Protein AF-A0A8S3GWP7-F1 (afdb_monomer)

Secondary structure (DSSP, 8-state):
-HHHHHHHHHHHHHHHHHHHHHHHHHHHHHHEEEETTTEEEE--HHHHHHIIIIIIIIIIIIHHHHHHHHHHHHHHHHHHHHHTTT--HHHHHHHHHHHHHHHHHHHHIIIIIHHHHHHHHHHHH--

Solvent-accessible surface area (backbone atoms only — not comparable to full-atom values): 7153 Å² total; per-residue (Å²): 114,78,69,58,56,52,51,56,48,49,52,52,52,50,53,53,50,52,53,53,51,54,60,63,47,49,58,58,72,70,44,50,44,80,39,98,87,80,44,78,40,73,76,48,66,70,58,49,51,46,39,54,70,41,42,48,53,42,62,66,42,47,44,58,48,52,52,51,50,50,52,44,51,52,50,50,53,51,50,60,59,41,64,78,64,75,65,65,72,70,61,57,52,52,55,51,50,51,47,52,51,52,50,52,49,50,50,50,43,55,69,55,44,49,59,51,48,52,53,50,37,51,62,62,72,76,108

Structure (mmCIF, N/CA/C/O backbone):
data_AF-A0A8S3GWP7-F1
#
_entry.id   AF-A0A8S3GWP7-F1
#
loop_
_atom_site.group_PDB
_atom_site.id
_atom_site.type_symbol
_atom_site.label_atom_id
_atom_site.label_alt_id
_atom_site.label_comp_id
_atom_site.label_asym_id
_atom_site.label_entity_id
_atom_site.label_seq_id
_atom_site.pdbx_PDB_ins_code
_atom_site.Cartn_x
_atom_site.Cartn_y
_atom_site.Cartn_z
_atom_site.occupancy
_atom_site.B_iso_or_equiv
_atom_site.auth_seq_id
_atom_site.auth_comp_id
_atom_site.auth_asym_id
_atom_site.auth_atom_id
_atom_site.pdbx_PDB_model_num
ATOM 1 N N . MET A 1 1 ? -4.520 -14.536 30.562 1.00 45.91 1 MET A N 1
ATOM 2 C CA . MET A 1 1 ? -3.585 -15.213 29.628 1.00 45.91 1 MET A CA 1
ATOM 3 C C . M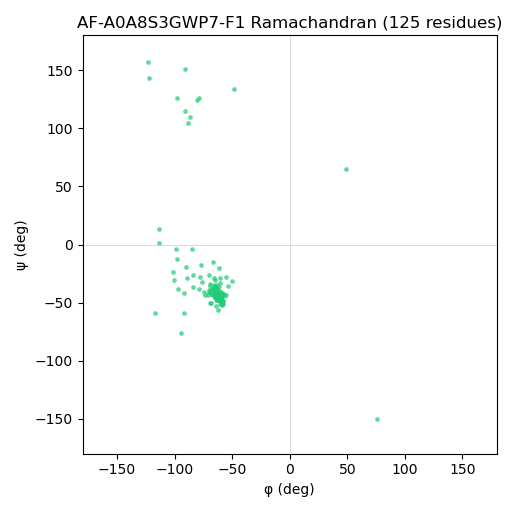ET A 1 1 ? -3.836 -14.910 28.138 1.00 45.91 1 MET A C 1
ATOM 5 O O . MET A 1 1 ? -2.870 -14.606 27.455 1.00 45.91 1 MET A O 1
ATOM 9 N N . ARG A 1 2 ? -5.082 -14.855 27.625 1.00 53.84 2 ARG A N 1
ATOM 10 C CA . ARG A 1 2 ? -5.386 -14.542 26.196 1.00 53.84 2 ARG A CA 1
ATOM 11 C C . ARG A 1 2 ? -4.816 -13.223 25.620 1.00 53.84 2 ARG A C 1
ATOM 13 O O . ARG A 1 2 ? -4.592 -13.138 24.421 1.00 53.84 2 ARG A O 1
ATOM 20 N N . ARG A 1 3 ? -4.593 -12.187 26.440 1.00 53.72 3 ARG A N 1
ATOM 21 C CA . ARG A 1 3 ? -4.068 -10.876 25.986 1.00 53.72 3 ARG A CA 1
ATOM 22 C C . ARG A 1 3 ? -2.554 -10.867 25.740 1.00 53.72 3 ARG A C 1
ATOM 24 O O . ARG A 1 3 ? -2.063 -10.080 24.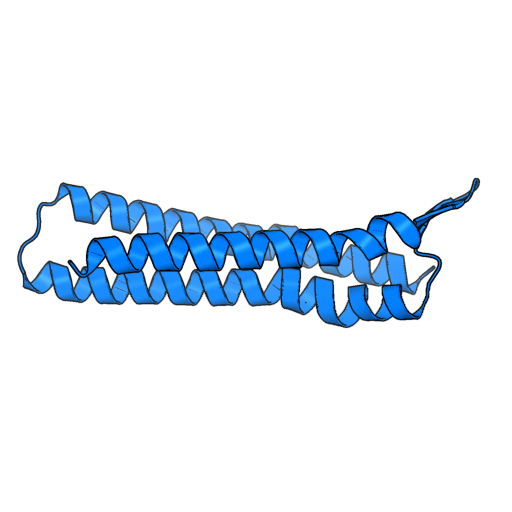942 1.00 53.72 3 ARG A O 1
ATOM 31 N N . ILE A 1 4 ? -1.814 -11.726 26.438 1.00 58.03 4 ILE A N 1
ATOM 32 C CA . ILE A 1 4 ? -0.351 -11.804 26.315 1.00 58.03 4 ILE A CA 1
ATOM 33 C C . ILE A 1 4 ? 0.011 -12.586 25.047 1.00 58.03 4 ILE A C 1
ATOM 35 O O . ILE A 1 4 ? 0.892 -12.163 24.301 1.00 58.03 4 ILE A O 1
ATOM 39 N N . SER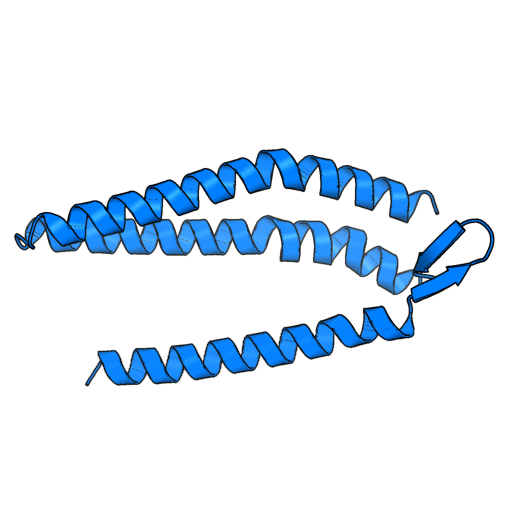 A 1 5 ? -0.743 -13.648 24.732 1.00 63.00 5 SER A N 1
ATOM 40 C CA . SER A 1 5 ? -0.579 -14.383 23.474 1.00 63.00 5 SER A CA 1
ATOM 41 C C . SER A 1 5 ? -0.886 -13.513 22.248 1.00 63.00 5 SER A C 1
ATOM 43 O O . SER A 1 5 ? -0.192 -13.632 21.243 1.00 63.00 5 SER A O 1
ATOM 45 N N . SER A 1 6 ? -1.850 -12.581 22.329 1.00 76.94 6 SER A N 1
ATOM 46 C CA . SER A 1 6 ? -2.126 -11.652 21.222 1.00 76.94 6 SER A CA 1
ATOM 47 C C . SER A 1 6 ? -1.009 -10.628 21.007 1.00 76.94 6 SER A C 1
ATOM 49 O O . SER A 1 6 ? -0.740 -10.272 19.866 1.00 76.94 6 SER A O 1
ATOM 51 N N . ILE A 1 7 ? -0.331 -10.173 22.070 1.00 81.25 7 ILE A N 1
ATOM 52 C CA . ILE A 1 7 ? 0.803 -9.237 21.956 1.00 81.25 7 ILE A CA 1
ATOM 53 C C . ILE A 1 7 ? 2.029 -9.937 21.362 1.00 81.25 7 ILE A C 1
ATOM 55 O O . ILE A 1 7 ? 2.681 -9.386 20.478 1.00 81.25 7 ILE A O 1
ATOM 59 N N . GLN A 1 8 ? 2.333 -11.161 21.801 1.00 83.50 8 GLN A N 1
ATOM 60 C CA . GLN A 1 8 ? 3.434 -11.942 21.231 1.00 83.50 8 GLN A CA 1
ATOM 61 C C . GLN A 1 8 ? 3.183 -12.284 19.757 1.00 83.50 8 GLN A C 1
ATOM 63 O O . GLN A 1 8 ? 4.099 -12.174 18.943 1.00 83.50 8 GLN A O 1
ATOM 68 N N . LEU A 1 9 ? 1.942 -12.636 19.400 1.00 84.00 9 LEU A N 1
ATOM 69 C CA . LEU A 1 9 ? 1.545 -12.865 18.012 1.00 84.00 9 LEU A CA 1
ATOM 70 C C . LEU A 1 9 ? 1.660 -11.587 17.177 1.00 84.00 9 LEU A C 1
ATOM 72 O O . LEU A 1 9 ? 2.273 -11.620 16.116 1.00 84.00 9 LEU A O 1
ATOM 76 N N . ALA A 1 10 ? 1.139 -10.461 17.672 1.00 83.00 10 ALA A N 1
ATOM 77 C CA . ALA A 1 10 ? 1.264 -9.175 16.995 1.00 83.00 10 ALA A CA 1
ATOM 78 C C . ALA A 1 10 ? 2.737 -8.817 16.762 1.00 83.00 10 ALA A C 1
ATOM 80 O O . ALA A 1 10 ? 3.106 -8.468 15.651 1.00 83.00 10 ALA A O 1
ATOM 81 N N . ARG A 1 11 ? 3.604 -9.005 17.765 1.00 87.69 11 ARG A N 1
ATOM 82 C CA . ARG A 1 11 ? 5.047 -8.762 17.630 1.00 87.69 11 ARG A CA 1
ATOM 83 C C . ARG A 1 11 ? 5.687 -9.644 16.556 1.00 87.69 11 ARG A C 1
ATOM 85 O O . ARG A 1 11 ? 6.482 -9.139 15.770 1.00 87.69 11 ARG A O 1
ATOM 92 N N . ARG A 1 12 ? 5.346 -10.937 16.505 1.00 90.25 12 ARG A N 1
ATOM 93 C CA . ARG A 1 12 ? 5.839 -11.851 15.459 1.00 90.25 12 ARG A CA 1
ATOM 94 C C . ARG A 1 12 ? 5.367 -11.412 14.072 1.00 90.25 12 ARG A C 1
ATOM 96 O O . ARG A 1 12 ? 6.199 -11.309 13.182 1.00 90.25 12 ARG A O 1
ATOM 103 N N . LEU A 1 13 ? 4.083 -11.081 13.920 1.00 87.94 13 LEU A N 1
ATOM 104 C CA . LEU A 1 13 ? 3.508 -10.612 12.653 1.00 87.94 13 LEU A CA 1
ATOM 105 C C . LEU A 1 13 ? 4.140 -9.297 12.179 1.00 87.94 13 LEU A C 1
ATOM 107 O O . LEU A 1 13 ? 4.471 -9.159 11.003 1.00 87.94 13 LEU A O 1
ATOM 111 N N . THR A 1 14 ? 4.359 -8.348 13.090 1.00 89.06 14 THR A N 1
ATOM 112 C CA . THR A 1 14 ? 5.021 -7.081 12.767 1.00 89.06 14 THR A CA 1
ATOM 113 C C . THR A 1 14 ? 6.468 -7.309 12.341 1.00 89.06 14 THR A C 1
ATOM 115 O O . THR A 1 14 ? 6.890 -6.743 11.339 1.00 89.06 14 THR A O 1
ATOM 118 N N . LEU A 1 15 ? 7.221 -8.169 13.039 1.00 93.12 15 LEU A N 1
ATOM 119 C CA . LEU A 1 15 ? 8.594 -8.507 12.647 1.00 93.12 15 LEU A CA 1
ATOM 120 C C . LEU A 1 15 ? 8.644 -9.177 11.272 1.00 93.12 15 LEU A C 1
ATOM 122 O O . LEU A 1 15 ? 9.446 -8.774 10.436 1.00 93.12 15 LEU A O 1
ATOM 126 N N . THR A 1 16 ? 7.759 -10.141 11.000 1.00 92.31 16 THR A N 1
ATOM 127 C CA . THR A 1 16 ? 7.693 -10.771 9.674 1.00 92.31 16 THR A CA 1
ATOM 128 C C . THR A 1 16 ? 7.336 -9.766 8.586 1.00 92.31 16 THR A C 1
ATOM 130 O O . THR A 1 16 ? 7.943 -9.792 7.521 1.00 92.31 16 THR A O 1
ATOM 133 N N . ALA A 1 17 ? 6.411 -8.840 8.860 1.00 88.25 17 ALA A N 1
ATOM 134 C CA . ALA A 1 17 ? 6.057 -7.790 7.914 1.00 88.25 17 ALA A CA 1
ATOM 135 C C . ALA A 1 17 ? 7.253 -6.872 7.631 1.00 88.25 17 ALA A C 1
ATOM 137 O O . ALA A 1 17 ? 7.536 -6.601 6.470 1.00 88.25 17 ALA A O 1
ATOM 138 N N . ILE A 1 18 ? 7.989 -6.447 8.664 1.00 91.62 18 ILE A N 1
ATOM 139 C CA . ILE A 1 18 ? 9.198 -5.625 8.507 1.00 91.62 18 ILE A CA 1
ATOM 140 C C . ILE A 1 18 ? 10.224 -6.343 7.627 1.00 91.62 18 ILE A C 1
ATOM 142 O O . ILE A 1 18 ? 10.719 -5.748 6.674 1.00 91.62 18 ILE A O 1
ATOM 146 N N . CYS A 1 19 ? 10.510 -7.620 7.894 1.00 94.19 19 CYS A N 1
ATOM 147 C CA . CYS A 1 19 ? 11.460 -8.386 7.087 1.00 94.19 19 CYS A CA 1
ATOM 148 C C . CYS A 1 19 ? 11.020 -8.487 5.620 1.00 94.19 19 CYS A C 1
ATOM 150 O O . CYS A 1 19 ? 11.834 -8.272 4.726 1.00 94.19 19 CYS A O 1
ATOM 152 N N . ILE A 1 20 ? 9.735 -8.761 5.367 1.00 91.25 20 ILE A N 1
ATOM 153 C CA . ILE A 1 20 ? 9.180 -8.819 4.007 1.00 91.25 20 ILE A CA 1
ATOM 154 C C . ILE A 1 20 ? 9.344 -7.471 3.299 1.00 91.25 20 ILE A C 1
ATOM 156 O O . ILE A 1 20 ? 9.788 -7.438 2.155 1.00 91.25 20 ILE A O 1
ATOM 160 N N . TRP A 1 21 ? 9.043 -6.361 3.977 1.00 89.06 21 TRP A N 1
ATOM 161 C CA . TRP A 1 21 ? 9.194 -5.021 3.407 1.00 89.06 21 TRP A CA 1
ATOM 162 C C . TRP A 1 21 ? 10.651 -4.670 3.108 1.00 89.06 21 TRP A C 1
ATOM 164 O O . TRP A 1 21 ? 10.926 -4.127 2.045 1.00 89.06 21 TRP A O 1
ATOM 174 N N . ILE A 1 22 ? 11.592 -5.028 3.988 1.00 91.56 22 ILE A N 1
ATOM 175 C CA . ILE A 1 22 ? 13.025 -4.822 3.735 1.00 91.56 22 ILE A CA 1
ATOM 176 C C . ILE A 1 22 ? 13.454 -5.590 2.485 1.00 91.56 22 ILE A C 1
ATOM 178 O O . ILE A 1 22 ? 14.061 -5.002 1.595 1.00 91.56 22 ILE A O 1
ATOM 182 N N . ILE A 1 23 ? 13.093 -6.873 2.385 1.00 91.00 23 ILE A N 1
ATOM 183 C CA . ILE A 1 23 ? 13.415 -7.701 1.215 1.00 91.00 23 ILE A CA 1
ATOM 184 C C . ILE A 1 23 ? 12.799 -7.101 -0.052 1.00 91.00 23 ILE A C 1
ATOM 186 O O . ILE A 1 23 ? 13.453 -7.041 -1.090 1.00 91.00 23 ILE A O 1
ATOM 190 N N . HIS A 1 24 ? 11.566 -6.605 0.036 1.00 87.06 24 HIS A N 1
ATOM 191 C CA . HIS A 1 24 ? 10.881 -5.978 -1.087 1.00 87.06 24 HIS A CA 1
ATOM 192 C C . HIS A 1 24 ? 11.535 -4.663 -1.550 1.00 87.06 24 HIS A C 1
ATOM 194 O O . HIS A 1 24 ? 11.492 -4.341 -2.736 1.00 87.06 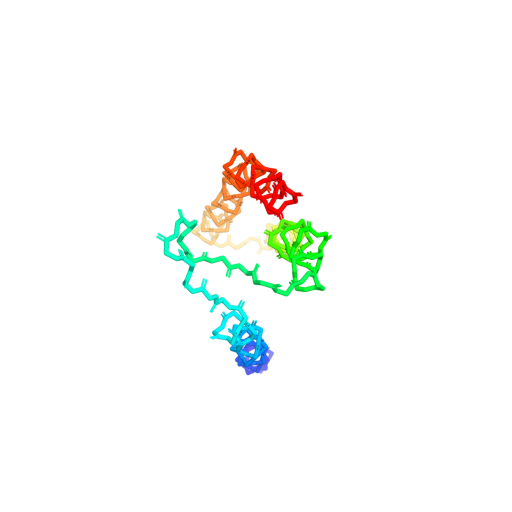24 HIS A O 1
ATOM 200 N N . CYS A 1 25 ? 12.191 -3.929 -0.648 1.00 86.25 25 CYS A N 1
ATOM 201 C CA . CYS A 1 25 ? 12.936 -2.714 -0.980 1.00 86.25 25 CYS A CA 1
ATOM 202 C C . CYS A 1 25 ? 14.305 -2.986 -1.631 1.00 86.25 25 CYS A C 1
ATOM 204 O O . CYS A 1 25 ? 14.862 -2.089 -2.258 1.00 86.25 25 CYS A O 1
ATOM 206 N N . ILE A 1 26 ? 14.865 -4.194 -1.523 1.00 87.38 26 ILE A N 1
ATOM 207 C CA . ILE A 1 26 ? 16.177 -4.513 -2.117 1.00 87.38 26 ILE A CA 1
ATOM 208 C C . ILE A 1 26 ? 16.169 -4.358 -3.654 1.00 87.38 26 ILE A C 1
ATOM 210 O O . ILE A 1 26 ? 17.052 -3.676 -4.173 1.00 87.38 26 ILE A O 1
ATOM 214 N N . PRO A 1 27 ? 15.176 -4.885 -4.405 1.00 85.00 27 PRO A N 1
ATOM 215 C CA . PRO A 1 27 ? 15.062 -4.645 -5.845 1.00 85.00 27 PRO A CA 1
ATOM 216 C C . PRO A 1 27 ? 15.053 -3.162 -6.240 1.00 85.00 27 PRO A C 1
ATOM 218 O O . PRO A 1 27 ? 15.630 -2.808 -7.265 1.00 85.00 27 PRO A O 1
ATOM 221 N N . TYR A 1 28 ? 14.450 -2.287 -5.425 1.00 79.38 28 TYR A N 1
ATOM 222 C CA . TYR A 1 28 ? 14.475 -0.839 -5.663 1.00 79.38 28 TYR A CA 1
ATOM 223 C C . TYR A 1 28 ? 15.907 -0.294 -5.682 1.00 79.38 28 TYR A C 1
ATOM 225 O O . TYR A 1 28 ? 16.243 0.495 -6.555 1.00 79.38 28 TYR A O 1
ATOM 233 N N . ALA A 1 29 ? 16.761 -0.733 -4.757 1.00 82.06 29 ALA A N 1
ATOM 234 C CA . ALA A 1 29 ? 18.138 -0.252 -4.671 1.00 82.06 29 ALA A CA 1
ATOM 235 C C . ALA A 1 29 ? 19.026 -0.736 -5.833 1.00 82.06 29 ALA A C 1
ATOM 237 O O . ALA A 1 29 ? 20.010 -0.080 -6.157 1.00 82.06 29 ALA A O 1
ATOM 238 N N . ILE A 1 30 ? 18.694 -1.877 -6.446 1.00 85.19 30 ILE A N 1
ATOM 239 C CA . ILE A 1 30 ? 19.523 -2.514 -7.482 1.00 85.19 30 ILE A CA 1
ATOM 240 C C . ILE A 1 30 ? 19.123 -2.062 -8.892 1.00 85.19 30 ILE A C 1
ATOM 242 O O . ILE A 1 30 ? 19.986 -1.839 -9.737 1.00 85.19 30 ILE A O 1
ATOM 246 N N . PHE A 1 31 ? 17.819 -1.955 -9.166 1.00 85.06 31 PHE A N 1
ATOM 247 C CA . PHE A 1 31 ? 17.302 -1.754 -10.527 1.00 85.06 31 PHE A CA 1
ATOM 248 C C . PHE A 1 31 ? 16.956 -0.302 -10.870 1.00 85.06 31 PHE A C 1
ATOM 250 O O . PHE A 1 31 ? 16.583 -0.024 -12.012 1.00 85.06 31 PHE A O 1
ATOM 257 N N . TYR A 1 32 ? 17.066 0.620 -9.912 1.00 82.06 32 TYR A N 1
ATOM 258 C CA . TYR A 1 32 ? 17.008 2.049 -10.200 1.00 82.06 32 TYR A CA 1
ATOM 259 C C . TYR A 1 32 ? 18.363 2.535 -10.705 1.00 82.06 32 TYR A C 1
ATOM 261 O O . TYR A 1 32 ? 19.380 2.381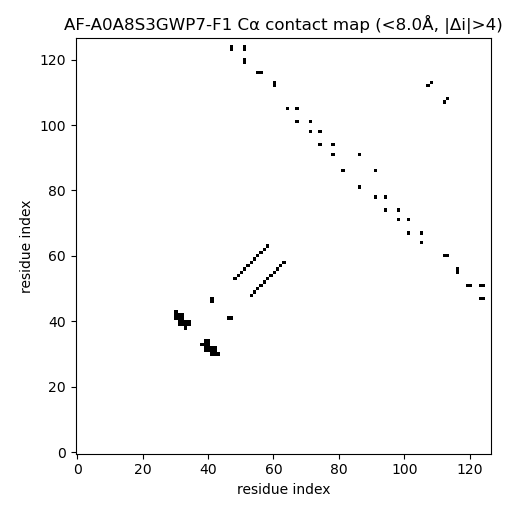 -10.031 1.00 82.06 32 TYR A O 1
ATOM 269 N N . GLN A 1 33 ? 18.367 3.151 -11.884 1.00 81.94 33 GLN A N 1
ATOM 270 C CA . GLN A 1 33 ? 19.557 3.745 -12.479 1.00 81.94 33 GLN A CA 1
ATOM 271 C C . GLN A 1 33 ? 19.321 5.226 -12.761 1.00 81.94 33 GLN A C 1
ATOM 273 O O . GLN A 1 33 ? 18.224 5.649 -13.127 1.00 81.94 33 GLN A O 1
ATOM 278 N N . ILE A 1 34 ? 20.372 6.024 -12.574 1.00 82.06 34 ILE A N 1
ATOM 279 C CA . ILE A 1 34 ? 20.353 7.456 -12.869 1.00 82.06 34 ILE A CA 1
ATOM 280 C C . ILE A 1 34 ? 20.722 7.624 -14.340 1.00 82.06 34 ILE A C 1
ATOM 282 O O . ILE A 1 34 ? 21.868 7.404 -14.726 1.00 82.06 34 ILE A O 1
ATOM 286 N N . ILE A 1 35 ? 19.747 8.018 -15.154 1.00 81.31 35 ILE A N 1
ATOM 287 C CA . ILE A 1 35 ? 19.949 8.363 -16.557 1.00 81.31 35 ILE A CA 1
ATOM 288 C C . ILE A 1 35 ? 20.053 9.890 -16.659 1.00 81.31 35 ILE A C 1
ATOM 290 O O . ILE A 1 35 ? 19.148 10.591 -16.206 1.00 81.31 35 ILE A O 1
ATOM 294 N N . PRO A 1 36 ? 21.122 10.435 -17.265 1.00 75.81 36 PRO A N 1
ATOM 295 C CA . PRO A 1 36 ? 21.423 11.869 -17.228 1.00 75.81 36 PRO A CA 1
ATOM 296 C C . PRO A 1 36 ? 20.355 12.780 -17.861 1.00 75.81 36 PRO A C 1
ATOM 298 O O . PRO A 1 36 ? 20.307 13.957 -17.525 1.00 75.81 36 PRO A O 1
ATOM 301 N N . LEU A 1 37 ? 19.487 12.253 -18.734 1.00 76.81 37 LEU A N 1
ATOM 302 C CA . LEU A 1 37 ? 18.396 13.003 -19.380 1.00 76.81 37 LEU A CA 1
ATOM 303 C C . LEU A 1 37 ? 17.015 12.782 -18.737 1.00 76.81 37 LEU A C 1
ATOM 305 O O . LEU A 1 37 ? 16.201 13.700 -18.731 1.00 76.81 37 LEU A O 1
ATOM 309 N N . ASN A 1 38 ? 16.762 11.602 -18.158 1.00 73.38 38 ASN A N 1
ATOM 310 C CA . ASN A 1 38 ? 15.434 11.206 -17.658 1.00 73.38 38 ASN A CA 1
ATOM 311 C C . ASN A 1 38 ? 15.372 11.054 -16.126 1.00 73.38 38 ASN A C 1
ATOM 313 O O . ASN A 1 38 ? 14.327 10.710 -15.574 1.00 73.38 38 ASN A O 1
ATOM 317 N N . GLY A 1 39 ? 16.474 11.312 -15.419 1.00 81.19 39 GLY A N 1
ATOM 318 C CA . GLY A 1 39 ? 16.552 11.167 -13.969 1.00 81.19 39 GLY A CA 1
ATOM 319 C C . GLY A 1 39 ? 16.649 9.706 -13.520 1.00 81.19 39 GLY A C 1
ATOM 320 O O . GLY A 1 39 ? 17.239 8.866 -14.195 1.00 81.19 39 GLY A O 1
ATOM 321 N N . CYS A 1 40 ? 16.121 9.402 -12.332 1.00 80.81 40 CYS A N 1
ATOM 322 C CA . CYS A 1 40 ? 16.223 8.077 -11.719 1.00 80.81 40 CYS A CA 1
ATOM 323 C C . CYS A 1 40 ? 15.054 7.188 -12.170 1.00 80.81 40 CYS A C 1
ATOM 325 O O . CYS A 1 40 ? 13.928 7.367 -11.693 1.00 80.81 40 CYS A O 1
ATOM 327 N N . ILE A 1 41 ? 15.314 6.246 -13.080 1.00 81.75 41 ILE A N 1
ATOM 328 C CA . ILE A 1 41 ? 14.287 5.365 -13.648 1.00 81.75 41 ILE A CA 1
ATOM 329 C C . ILE A 1 41 ? 14.610 3.886 -13.429 1.00 81.75 41 ILE A C 1
ATOM 331 O O . ILE A 1 41 ? 15.760 3.494 -13.225 1.00 81.75 41 ILE A O 1
ATOM 335 N N . ILE A 1 42 ? 13.565 3.062 -13.463 1.00 82.75 42 ILE A N 1
ATOM 336 C CA . ILE A 1 42 ? 13.692 1.605 -13.440 1.00 82.75 42 ILE A CA 1
ATOM 337 C C . ILE A 1 42 ? 14.068 1.156 -14.848 1.00 82.75 42 ILE A C 1
ATOM 339 O O . ILE A 1 42 ? 13.353 1.472 -15.790 1.00 82.75 42 ILE A O 1
ATOM 343 N N . THR A 1 43 ? 15.152 0.399 -14.995 1.00 79.94 43 THR A N 1
ATOM 344 C CA . THR A 1 43 ? 15.591 -0.087 -16.318 1.00 79.94 43 THR A CA 1
ATOM 345 C C . THR A 1 43 ? 15.146 -1.513 -16.626 1.00 79.94 43 THR A C 1
ATOM 347 O O . THR A 1 43 ? 15.213 -1.962 -17.767 1.00 79.94 43 THR A O 1
ATOM 350 N N . ASN A 1 44 ? 14.662 -2.243 -15.620 1.00 85.19 44 A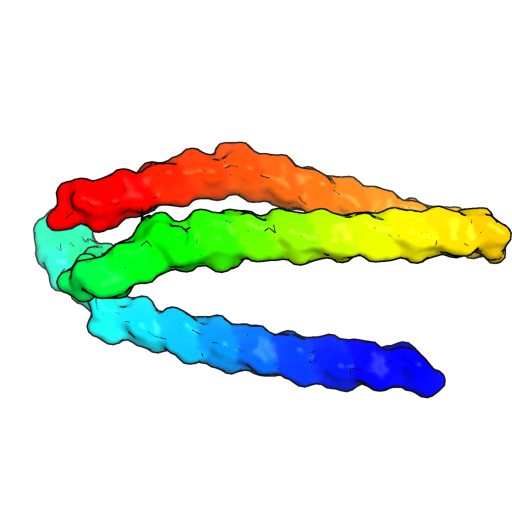SN A N 1
ATOM 351 C CA . ASN A 1 44 ? 14.208 -3.616 -15.781 1.00 85.19 44 ASN A CA 1
ATOM 352 C C . ASN A 1 44 ? 12.706 -3.681 -16.118 1.00 85.19 44 ASN A C 1
ATOM 354 O O . ASN A 1 44 ? 11.861 -3.366 -15.279 1.00 85.19 44 ASN A O 1
ATOM 358 N N . THR A 1 45 ? 12.373 -4.161 -17.316 1.00 83.56 45 THR A N 1
ATOM 359 C CA . THR A 1 45 ? 10.991 -4.273 -17.818 1.00 83.56 45 THR A CA 1
ATOM 360 C C . THR A 1 45 ? 10.119 -5.228 -16.999 1.00 83.56 45 THR A C 1
ATOM 362 O O . THR A 1 45 ? 8.961 -4.915 -16.722 1.00 83.56 45 THR A O 1
ATOM 365 N N . ASN A 1 46 ? 10.662 -6.354 -16.522 1.00 85.25 46 ASN A N 1
ATOM 366 C CA . ASN A 1 46 ? 9.919 -7.283 -15.657 1.00 85.25 46 ASN A CA 1
ATOM 367 C C . ASN A 1 46 ? 9.527 -6.618 -14.334 1.00 85.25 46 ASN A C 1
ATOM 369 O O . ASN A 1 46 ? 8.432 -6.840 -13.812 1.00 85.25 46 ASN A O 1
ATOM 373 N N . LEU A 1 47 ? 10.416 -5.778 -13.800 1.00 84.00 47 LEU A N 1
ATOM 374 C CA . LEU A 1 47 ? 10.159 -5.036 -12.577 1.00 84.00 47 LEU A CA 1
ATOM 375 C C . LEU A 1 47 ? 9.085 -3.961 -12.799 1.00 84.00 47 LEU A C 1
ATOM 377 O O . LEU A 1 47 ? 8.185 -3.834 -11.971 1.00 84.00 47 LEU A O 1
ATOM 381 N N . ILE A 1 48 ? 9.118 -3.255 -13.934 1.00 85.31 48 ILE A N 1
ATOM 382 C CA . ILE A 1 48 ? 8.071 -2.297 -14.325 1.00 85.31 48 ILE A CA 1
ATOM 383 C C . ILE A 1 48 ? 6.705 -2.992 -14.406 1.00 85.31 48 ILE A C 1
ATOM 385 O O . ILE A 1 48 ? 5.756 -2.533 -13.773 1.00 85.31 48 ILE A O 1
ATOM 389 N N . HIS A 1 49 ? 6.608 -4.141 -15.083 1.00 86.06 49 HIS A N 1
ATOM 390 C CA . HIS A 1 49 ? 5.362 -4.912 -15.158 1.00 86.06 49 HIS A CA 1
ATOM 391 C C . HIS A 1 49 ? 4.855 -5.343 -13.777 1.00 86.06 49 HIS A C 1
ATOM 393 O O . HIS A 1 49 ? 3.675 -5.172 -13.463 1.00 86.06 49 HIS A O 1
ATOM 399 N N . TYR A 1 50 ? 5.737 -5.862 -12.920 1.00 87.31 50 TYR A N 1
ATOM 400 C CA . TYR A 1 50 ? 5.371 -6.201 -11.547 1.00 87.31 50 TYR A CA 1
ATOM 401 C C . TYR A 1 50 ? 4.820 -4.979 -10.793 1.00 87.31 50 TYR A C 1
ATOM 403 O O . TYR A 1 50 ? 3.802 -5.076 -10.100 1.00 87.31 50 TYR A O 1
ATOM 411 N N . TYR A 1 51 ? 5.442 -3.809 -10.949 1.00 84.75 51 TYR A N 1
ATOM 412 C CA . TYR A 1 51 ? 4.987 -2.605 -10.266 1.00 84.75 51 TYR A CA 1
ATOM 413 C C . TYR A 1 51 ? 3.640 -2.111 -10.786 1.00 84.75 51 TYR A C 1
ATOM 415 O O . TYR A 1 51 ? 2.727 -1.897 -9.985 1.00 84.75 51 TYR A O 1
ATOM 423 N N . SER A 1 52 ? 3.507 -1.976 -12.104 1.00 85.00 52 SER A N 1
ATOM 424 C CA . SER A 1 52 ? 2.318 -1.432 -12.760 1.00 85.00 52 SER A CA 1
ATOM 425 C C . SER A 1 52 ? 1.073 -2.292 -12.531 1.00 85.00 52 SER A C 1
ATOM 427 O O . SER A 1 52 ? 0.004 -1.753 -12.253 1.00 85.00 52 SER A O 1
ATOM 429 N N . TYR A 1 53 ? 1.202 -3.622 -12.592 1.00 84.75 53 TYR A N 1
ATOM 430 C CA . TYR A 1 53 ? 0.045 -4.527 -12.564 1.00 84.75 53 TYR A CA 1
ATOM 431 C C . TYR A 1 53 ? -0.211 -5.191 -11.211 1.00 84.75 53 TYR A C 1
ATOM 433 O O . TYR A 1 53 ? -1.344 -5.586 -10.940 1.00 84.75 53 TYR A O 1
ATOM 441 N N . PHE A 1 54 ? 0.803 -5.319 -10.352 1.00 86.38 54 PHE A N 1
ATOM 442 C CA . PHE A 1 54 ? 0.662 -6.024 -9.079 1.00 86.38 54 PHE A CA 1
ATOM 443 C C . PHE A 1 54 ? 0.876 -5.099 -7.883 1.00 86.38 54 PHE A C 1
ATOM 445 O O . PHE A 1 54 ? -0.032 -4.919 -7.071 1.00 86.38 54 PHE A O 1
ATOM 452 N N . TYR A 1 55 ? 2.045 -4.469 -7.766 1.00 86.38 55 TYR A N 1
ATOM 453 C CA . TYR A 1 55 ? 2.378 -3.697 -6.568 1.00 86.38 55 TYR A CA 1
ATOM 454 C C . TYR A 1 55 ? 1.435 -2.513 -6.344 1.00 86.38 55 TYR A C 1
ATOM 456 O O . TYR A 1 55 ? 0.809 -2.408 -5.291 1.00 86.38 55 TYR A O 1
ATOM 464 N N . TYR A 1 56 ? 1.322 -1.631 -7.334 1.00 83.69 56 TYR A N 1
ATOM 465 C CA . TYR A 1 56 ? 0.545 -0.404 -7.225 1.00 83.69 56 TYR A CA 1
ATOM 466 C C . TYR A 1 56 ? -0.961 -0.665 -7.027 1.00 83.69 56 TYR A C 1
ATOM 468 O O . TYR A 1 56 ? -1.522 -0.169 -6.046 1.00 83.69 56 TYR A O 1
ATOM 476 N N . PRO A 1 57 ? -1.641 -1.466 -7.869 1.00 84.56 57 PRO A N 1
ATOM 477 C CA . PRO A 1 57 ? -3.077 -1.688 -7.709 1.00 84.56 57 PRO A CA 1
ATOM 478 C C . PRO A 1 57 ? -3.421 -2.624 -6.542 1.00 84.56 57 PRO A C 1
ATOM 480 O O . PRO A 1 57 ? -4.376 -2.362 -5.807 1.00 84.56 57 PRO A O 1
ATOM 483 N N . ILE A 1 58 ? -2.662 -3.705 -6.329 1.00 87.12 58 ILE A N 1
ATOM 484 C CA . ILE A 1 58 ? -3.038 -4.745 -5.360 1.00 87.12 58 ILE A CA 1
ATOM 485 C C . ILE A 1 58 ? -2.437 -4.454 -3.990 1.00 87.12 58 ILE A C 1
ATOM 487 O O . ILE A 1 58 ? -3.172 -4.314 -3.012 1.00 87.12 58 ILE A O 1
ATOM 491 N N . LEU A 1 59 ? -1.110 -4.360 -3.909 1.00 84.00 59 LEU A N 1
ATOM 492 C CA . LEU A 1 59 ? -0.398 -4.230 -2.635 1.00 84.00 59 LEU A CA 1
ATOM 493 C C . LEU A 1 59 ? -0.568 -2.836 -2.026 1.00 84.00 59 LEU A C 1
ATOM 495 O O . LEU A 1 59 ? -0.806 -2.703 -0.827 1.00 84.00 59 LEU A O 1
ATOM 499 N N . HIS A 1 60 ? -0.464 -1.805 -2.860 1.00 82.62 60 HIS A N 1
ATOM 500 C CA . HIS A 1 60 ? -0.559 -0.418 -2.439 1.00 82.62 60 HIS A CA 1
ATOM 501 C C . HIS A 1 60 ? -2.004 0.094 -2.472 1.00 82.62 60 HIS A C 1
ATOM 503 O O . HIS A 1 60 ? -2.338 0.948 -1.667 1.00 82.62 60 HIS A O 1
ATOM 509 N N . GLY A 1 61 ? -2.873 -0.434 -3.340 1.00 80.56 61 GLY A N 1
ATOM 510 C CA . GLY A 1 61 ? -4.284 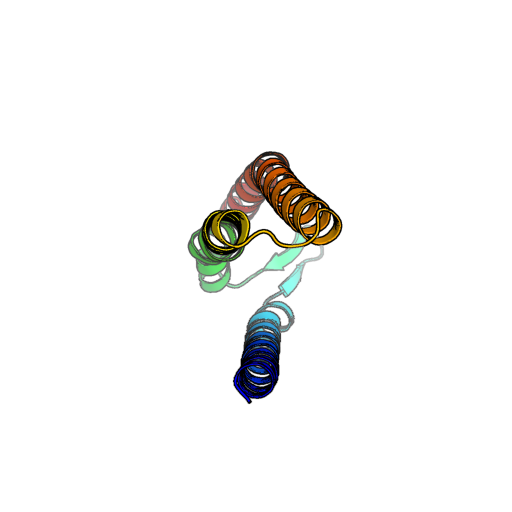-0.042 -3.444 1.00 80.56 61 GLY A CA 1
ATOM 511 C C . GLY A 1 61 ? -5.237 -0.920 -2.626 1.00 80.56 61 GLY A C 1
ATOM 512 O O . GLY A 1 61 ? -5.736 -0.519 -1.574 1.00 80.56 61 GLY A O 1
ATOM 513 N N . LEU A 1 62 ? -5.523 -2.127 -3.117 1.00 83.44 62 LEU A N 1
ATOM 514 C CA . LEU A 1 62 ? -6.575 -3.000 -2.578 1.00 83.44 62 LEU A CA 1
ATOM 515 C C . LEU A 1 62 ? -6.282 -3.517 -1.166 1.00 83.44 62 LEU A C 1
ATOM 517 O O . LEU A 1 62 ? -7.169 -3.529 -0.314 1.00 83.44 62 LEU A O 1
ATOM 521 N N . PHE A 1 63 ? -5.052 -3.938 -0.891 1.00 84.19 63 PHE A N 1
ATOM 522 C CA . PHE A 1 63 ? -4.673 -4.540 0.386 1.00 84.19 63 PHE A CA 1
ATOM 523 C C . PHE A 1 63 ? -4.917 -3.628 1.610 1.00 84.19 63 PHE A C 1
ATOM 525 O O . PHE A 1 63 ? -5.571 -4.073 2.563 1.00 84.19 63 PHE A O 1
ATOM 532 N N . PRO A 1 64 ? -4.477 -2.352 1.634 1.00 81.38 64 PRO A N 1
ATOM 533 C CA . PRO A 1 64 ? -4.766 -1.450 2.751 1.00 81.38 64 PRO A CA 1
ATOM 534 C C . PRO A 1 64 ? -6.261 -1.142 2.898 1.00 81.38 64 PRO A C 1
ATOM 536 O O . PRO A 1 64 ? -6.731 -0.969 4.025 1.00 81.38 64 PRO A O 1
ATOM 539 N N . ILE A 1 65 ? -7.029 -1.132 1.802 1.00 82.12 65 ILE A N 1
ATOM 540 C CA . ILE A 1 65 ? -8.487 -0.949 1.848 1.00 82.12 65 ILE A CA 1
ATOM 541 C C . ILE A 1 65 ? -9.146 -2.178 2.479 1.00 82.12 65 ILE A C 1
ATOM 543 O O . ILE A 1 65 ? -9.908 -2.043 3.434 1.00 82.12 65 ILE A O 1
ATOM 547 N N . LEU A 1 66 ? -8.815 -3.384 2.009 1.00 84.50 66 LEU A N 1
ATOM 548 C CA . LEU A 1 66 ? -9.375 -4.634 2.526 1.00 84.50 66 LEU A CA 1
ATOM 549 C C . LEU A 1 66 ? -9.046 -4.834 4.005 1.00 84.50 66 LEU A C 1
ATOM 551 O O . LEU A 1 66 ? -9.934 -5.150 4.796 1.00 84.50 66 LEU A O 1
ATOM 555 N N . THR A 1 67 ? -7.795 -4.603 4.404 1.00 82.19 67 THR A N 1
ATOM 556 C CA . THR A 1 67 ? -7.393 -4.699 5.815 1.00 82.19 67 THR A CA 1
ATOM 557 C C . THR A 1 67 ? -8.115 -3.655 6.669 1.00 82.19 67 THR A C 1
ATOM 559 O O . THR A 1 67 ? -8.671 -4.007 7.708 1.00 82.19 67 THR A O 1
ATOM 562 N N . SER A 1 68 ? -8.212 -2.402 6.213 1.00 80.69 68 SER A N 1
ATOM 563 C CA . SER A 1 68 ? -8.965 -1.341 6.902 1.00 80.69 68 SER A CA 1
ATOM 564 C C . SER A 1 68 ? -10.454 -1.663 7.042 1.00 80.69 68 SER A C 1
ATOM 566 O O . SER A 1 68 ? -11.033 -1.446 8.111 1.00 80.69 68 SER A O 1
ATOM 568 N N . CYS A 1 69 ? -11.075 -2.228 6.005 1.00 80.56 69 CYS A N 1
ATOM 569 C CA . CYS A 1 69 ? -12.462 -2.684 6.029 1.00 80.56 69 CYS A CA 1
ATOM 570 C C . CYS A 1 69 ? -12.653 -3.847 7.010 1.00 80.56 69 CYS A C 1
ATOM 572 O O . CYS A 1 69 ? -13.573 -3.810 7.827 1.00 80.56 69 CYS A O 1
ATOM 574 N N . LEU A 1 70 ? -11.763 -4.844 6.994 1.00 83.25 70 LEU A N 1
ATOM 575 C CA . LEU A 1 70 ? -11.796 -5.973 7.927 1.00 83.25 70 LEU A CA 1
ATOM 576 C C . LEU A 1 70 ? -11.656 -5.504 9.378 1.00 83.25 70 LEU A C 1
ATOM 578 O O . LEU A 1 70 ? -12.469 -5.882 10.221 1.00 83.25 70 LEU A O 1
ATOM 582 N N . PHE A 1 71 ? -10.679 -4.643 9.676 1.00 78.88 71 PHE A N 1
ATOM 583 C CA . PHE A 1 71 ? -10.499 -4.090 11.020 1.00 78.88 71 PHE A CA 1
ATOM 584 C C . PHE A 1 71 ? -11.690 -3.234 11.454 1.00 78.88 71 PHE A C 1
ATOM 586 O O . PHE A 1 71 ? -12.155 -3.385 12.583 1.00 78.88 71 PHE A O 1
ATOM 593 N N . SER A 1 72 ? -12.238 -2.405 10.563 1.00 74.38 72 SER A N 1
ATOM 594 C CA . SER A 1 72 ? -13.455 -1.625 10.827 1.00 74.38 72 SER A CA 1
ATOM 595 C C . SER A 1 72 ? -14.652 -2.523 11.141 1.00 74.38 72 SER A C 1
ATOM 597 O O . SER A 1 72 ? -15.381 -2.274 12.101 1.00 74.38 72 SER A O 1
ATOM 599 N N . LEU A 1 73 ? -14.837 -3.606 10.383 1.00 77.75 73 LEU A N 1
ATOM 600 C CA . LEU A 1 73 ? -15.937 -4.549 10.574 1.00 77.75 73 LEU A CA 1
ATOM 601 C C . LEU A 1 73 ? -15.773 -5.363 11.862 1.00 77.75 73 LEU A C 1
ATOM 603 O O . LEU A 1 73 ? -16.737 -5.549 12.607 1.00 77.75 73 LEU A O 1
ATOM 607 N N . LEU A 1 74 ? -14.554 -5.809 12.171 1.00 76.25 74 LEU A N 1
ATOM 608 C CA . LEU A 1 74 ? -14.238 -6.466 13.439 1.00 76.25 74 LEU A CA 1
ATOM 609 C C . LEU A 1 74 ? -14.464 -5.518 14.619 1.00 76.25 74 LEU A C 1
ATOM 611 O O . LEU A 1 74 ? -15.078 -5.923 15.606 1.00 76.25 74 LEU A O 1
ATOM 615 N N . ALA A 1 75 ? -14.034 -4.260 14.522 1.00 73.12 75 ALA A N 1
ATOM 616 C CA . ALA A 1 75 ? -14.298 -3.245 15.536 1.00 73.12 75 ALA A CA 1
ATOM 617 C C . ALA A 1 75 ? -15.809 -3.033 15.719 1.00 73.12 75 ALA A C 1
ATOM 619 O O . ALA A 1 75 ? -16.301 -3.096 16.843 1.00 73.12 75 ALA A O 1
ATOM 620 N N . TYR A 1 76 ? -16.572 -2.904 14.630 1.00 73.56 76 TYR A N 1
ATOM 621 C CA . TYR A 1 76 ? -18.028 -2.761 14.682 1.00 73.56 76 TYR A CA 1
ATOM 622 C C . TYR A 1 76 ? -18.718 -3.962 15.347 1.00 73.56 76 TYR A C 1
ATOM 624 O O . TYR A 1 76 ? -19.571 -3.783 16.220 1.00 73.56 76 TYR A O 1
ATOM 632 N N . ARG A 1 77 ? -18.327 -5.197 14.995 1.00 74.12 77 ARG A N 1
ATOM 633 C CA . ARG A 1 77 ? -18.867 -6.419 15.622 1.00 74.12 77 ARG A CA 1
ATOM 634 C C . ARG A 1 77 ? -18.536 -6.478 17.112 1.00 74.12 77 ARG A C 1
ATOM 636 O O . ARG A 1 77 ? -19.422 -6.792 17.907 1.00 74.12 77 ARG A O 1
ATOM 643 N N . ASN A 1 78 ? -17.306 -6.131 17.494 1.00 69.12 78 ASN A N 1
ATOM 644 C CA . ASN A 1 78 ? -16.898 -6.067 18.896 1.00 69.12 78 ASN A CA 1
ATOM 645 C C . ASN A 1 78 ? -17.703 -5.006 19.659 1.00 69.12 78 ASN A C 1
ATOM 647 O O . ASN A 1 78 ? -18.283 -5.323 20.694 1.00 69.12 78 ASN A O 1
ATOM 651 N N . VAL A 1 79 ? -17.843 -3.789 19.124 1.00 68.25 79 VAL A N 1
ATOM 652 C CA . VAL A 1 79 ? -18.648 -2.718 19.734 1.00 68.25 79 VAL A CA 1
ATOM 653 C C . VAL A 1 79 ? -20.111 -3.140 19.881 1.00 68.25 79 VAL A C 1
ATOM 655 O O . VAL A 1 79 ? -20.680 -2.973 20.957 1.00 68.25 79 VAL A O 1
ATOM 658 N N . ARG A 1 80 ? -20.728 -3.748 18.857 1.00 69.06 80 ARG A N 1
ATOM 659 C CA . ARG A 1 80 ? -22.127 -4.213 18.920 1.00 69.06 80 ARG A CA 1
ATOM 660 C C . ARG A 1 80 ? -22.328 -5.300 19.980 1.00 69.06 80 ARG A C 1
ATOM 662 O O . ARG A 1 80 ? -23.329 -5.277 20.693 1.00 69.06 80 ARG A O 1
ATOM 669 N N . HIS A 1 81 ? -21.371 -6.217 20.123 1.00 64.50 81 HIS A N 1
ATOM 670 C CA . HIS A 1 81 ? -21.395 -7.241 21.169 1.00 64.50 81 HIS A CA 1
ATOM 671 C C . HIS A 1 81 ? -21.186 -6.643 22.576 1.00 64.50 81 HIS A C 1
ATOM 673 O O . HIS A 1 81 ? -21.807 -7.087 23.540 1.00 64.50 81 HIS A O 1
ATOM 679 N N . LEU A 1 82 ? -20.353 -5.602 22.699 1.00 61.69 82 LEU A N 1
ATOM 680 C CA . LEU A 1 82 ? -20.049 -4.910 23.960 1.00 61.69 82 LEU A CA 1
ATOM 681 C C . LEU A 1 82 ? -21.175 -3.965 24.416 1.00 61.69 82 LEU A C 1
ATOM 683 O O . LEU A 1 82 ? -21.410 -3.847 25.615 1.00 61.69 82 LEU A O 1
ATOM 687 N N . VAL A 1 83 ? -21.917 -3.339 23.493 1.00 60.78 83 VAL A N 1
ATOM 688 C CA . VAL A 1 83 ? -23.109 -2.521 23.805 1.00 60.78 83 VAL A CA 1
ATOM 689 C C . VAL A 1 83 ? -24.188 -3.357 24.501 1.00 60.78 83 VAL A C 1
ATOM 691 O O . VAL A 1 83 ? -24.850 -2.859 25.406 1.00 60.78 83 VAL A O 1
ATOM 694 N N . ARG A 1 84 ? -24.297 -4.651 24.171 1.00 58.50 84 ARG A N 1
ATOM 695 C CA . ARG A 1 84 ? -25.174 -5.603 24.876 1.00 58.50 84 ARG A CA 1
ATOM 696 C C . ARG A 1 84 ? -24.751 -5.884 26.327 1.00 58.50 84 ARG A C 1
ATOM 698 O O . ARG A 1 84 ? -25.545 -6.438 27.073 1.00 58.50 84 ARG A O 1
ATOM 705 N N . ARG A 1 85 ? -23.521 -5.528 26.724 1.00 60.78 85 ARG A N 1
ATOM 706 C CA . ARG A 1 85 ? -22.923 -5.800 28.047 1.00 60.78 85 ARG A CA 1
ATOM 707 C C . ARG A 1 85 ? -22.663 -4.544 28.906 1.00 60.78 85 ARG A C 1
ATOM 709 O O . ARG A 1 85 ? -21.956 -4.662 29.895 1.00 60.78 85 ARG A O 1
ATOM 716 N N . GLN A 1 86 ? -23.213 -3.370 28.560 1.00 59.12 86 GLN A N 1
ATOM 717 C CA . GLN A 1 86 ? -23.078 -2.114 29.335 1.00 59.12 86 GLN A CA 1
ATOM 718 C C . GLN A 1 86 ? -21.626 -1.764 29.745 1.00 59.12 86 GLN A C 1
ATOM 720 O O . GLN A 1 86 ? -21.279 -1.711 30.921 1.00 59.12 86 GLN A O 1
ATOM 725 N N . LEU A 1 87 ? -20.745 -1.494 28.777 1.00 58.84 87 LEU A N 1
ATOM 726 C CA . LEU A 1 87 ? -19.406 -0.954 29.064 1.00 58.84 87 LEU A CA 1
ATOM 727 C C . LEU A 1 87 ? -19.367 0.581 29.062 1.00 58.84 87 LEU A C 1
ATOM 729 O O . LEU A 1 87 ? -20.113 1.236 28.334 1.00 58.84 87 LEU A O 1
ATOM 733 N N . ALA A 1 88 ? -18.443 1.133 29.857 1.00 61.09 88 ALA A N 1
ATOM 734 C CA . ALA A 1 88 ? -18.259 2.563 30.103 1.00 61.09 88 ALA A CA 1
ATOM 735 C C . ALA A 1 88 ? -18.228 3.422 28.820 1.00 61.09 88 ALA A C 1
ATOM 737 O O . ALA A 1 88 ? -17.497 3.135 27.867 1.00 61.09 88 ALA A O 1
ATOM 738 N N . VAL A 1 89 ? -18.978 4.530 28.847 1.00 67.12 89 VAL A N 1
ATOM 739 C CA . VAL A 1 89 ? -19.204 5.487 27.742 1.00 67.12 89 VAL A CA 1
ATOM 740 C C . VAL A 1 89 ? -17.906 5.963 27.067 1.00 67.12 89 VAL A C 1
ATOM 742 O O . VAL A 1 89 ? -17.888 6.195 25.857 1.00 67.12 89 VAL A O 1
ATOM 745 N N . VAL A 1 90 ? -16.804 6.046 27.818 1.00 65.00 90 VAL A N 1
ATOM 746 C CA . VAL A 1 90 ? -15.489 6.504 27.335 1.00 65.00 90 VAL A CA 1
ATOM 747 C C . VAL A 1 90 ? -14.897 5.574 26.264 1.00 65.00 90 VAL A C 1
ATOM 749 O O . VAL A 1 90 ? -14.445 6.056 25.227 1.00 65.00 90 VAL A O 1
ATOM 752 N N . ARG A 1 91 ? -14.966 4.243 26.436 1.00 66.25 91 ARG A N 1
ATOM 753 C CA . ARG A 1 91 ? -14.448 3.282 25.434 1.00 66.25 91 ARG A CA 1
ATOM 754 C C . ARG A 1 9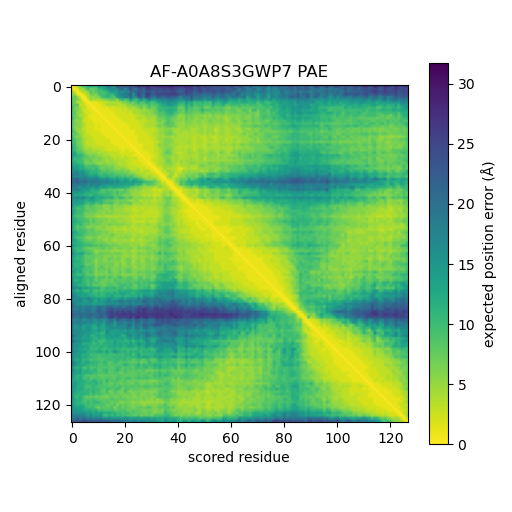1 ? -15.212 3.355 24.115 1.00 66.25 91 ARG A C 1
ATOM 756 O O . ARG A 1 91 ? -14.618 3.257 23.048 1.00 66.25 91 ARG A O 1
ATOM 763 N N . ARG A 1 92 ? -16.521 3.602 24.187 1.00 66.50 92 ARG A N 1
ATOM 764 C CA . ARG A 1 92 ? -17.387 3.714 23.008 1.00 66.50 92 ARG A CA 1
ATOM 765 C C . ARG A 1 92 ? -17.042 4.931 22.142 1.00 66.50 92 ARG A C 1
ATOM 767 O O . ARG A 1 92 ? -17.151 4.849 20.922 1.00 66.50 92 ARG A O 1
ATOM 774 N N . ARG A 1 93 ? -16.626 6.050 22.753 1.00 72.50 93 ARG A N 1
ATOM 775 C CA . ARG A 1 93 ? -16.170 7.244 22.018 1.00 72.50 93 ARG A CA 1
ATOM 776 C C . ARG A 1 93 ? -14.844 6.990 21.301 1.00 72.50 93 ARG A C 1
ATOM 778 O O . ARG A 1 93 ? -14.735 7.350 20.135 1.00 72.50 93 ARG A O 1
ATOM 785 N N . LEU A 1 94 ? -13.900 6.314 21.960 1.00 71.31 94 LEU A N 1
ATOM 786 C CA . LEU A 1 94 ? -12.602 5.969 21.372 1.00 71.31 94 LEU A CA 1
ATOM 787 C C . LEU A 1 94 ? -12.748 5.035 20.157 1.00 71.31 94 LEU A C 1
ATOM 789 O O . LEU A 1 94 ? -12.184 5.316 19.104 1.00 71.31 94 LEU A O 1
ATOM 793 N N . ASP A 1 95 ? -13.568 3.984 20.254 1.00 71.75 95 ASP A N 1
ATOM 794 C CA . ASP A 1 95 ? -13.815 3.071 19.123 1.00 71.75 95 ASP A CA 1
ATOM 795 C C . ASP A 1 95 ? -14.528 3.775 17.952 1.00 71.75 95 ASP A C 1
ATOM 797 O O . ASP A 1 95 ? -14.230 3.526 16.779 1.00 71.75 95 ASP A O 1
ATOM 801 N N . ARG A 1 96 ? -15.454 4.699 18.249 1.00 73.38 96 ARG A N 1
ATOM 802 C CA . ARG A 1 96 ? -16.120 5.525 17.227 1.00 73.38 96 ARG A CA 1
ATOM 803 C C . ARG A 1 96 ? -15.142 6.486 16.546 1.00 73.38 96 ARG A C 1
ATOM 805 O O . ARG A 1 96 ? -15.227 6.683 15.340 1.00 73.38 96 ARG A O 1
ATOM 812 N N . GLN A 1 97 ? -14.211 7.062 17.300 1.00 77.44 97 GLN A N 1
ATOM 813 C CA . GLN A 1 97 ? -13.170 7.930 16.757 1.00 77.44 97 GLN A CA 1
ATOM 814 C C . GLN A 1 97 ? -12.199 7.146 15.867 1.00 77.44 97 GLN A C 1
ATOM 816 O O . GLN A 1 97 ? -11.859 7.608 14.782 1.00 77.44 97 GLN A O 1
ATOM 821 N N . LEU A 1 98 ? -11.808 5.937 16.277 1.00 76.44 98 LEU A N 1
ATOM 822 C CA . LEU A 1 98 ? -10.915 5.077 15.501 1.00 76.44 98 LEU A CA 1
ATOM 823 C C . LEU A 1 98 ? -11.569 4.635 14.186 1.00 76.44 98 LEU A C 1
ATOM 825 O O . LEU A 1 98 ? -10.957 4.740 13.128 1.00 76.44 98 LEU A O 1
ATOM 829 N N . THR A 1 99 ? -12.834 4.214 14.222 1.00 77.69 99 THR A N 1
ATOM 830 C CA . THR A 1 99 ? -13.582 3.856 13.002 1.00 77.69 99 THR A CA 1
ATOM 831 C C . THR A 1 99 ? -13.793 5.053 12.071 1.00 77.69 99 THR A C 1
ATOM 833 O O . THR A 1 99 ? -13.600 4.913 10.865 1.00 77.69 99 THR A O 1
ATOM 836 N N . ALA A 1 100 ? -14.096 6.241 12.605 1.00 81.56 100 ALA A N 1
ATOM 837 C CA . ALA A 1 100 ? -14.185 7.469 11.811 1.00 81.56 100 ALA A CA 1
ATOM 838 C C . ALA A 1 100 ? -12.838 7.848 11.170 1.00 81.56 100 ALA A C 1
ATOM 840 O O . ALA A 1 100 ? -12.801 8.206 9.995 1.00 8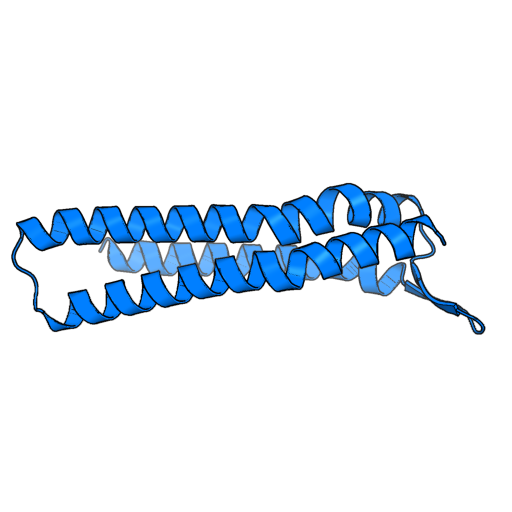1.56 100 ALA A O 1
ATOM 841 N N . MET A 1 101 ? -11.730 7.711 11.907 1.00 81.56 101 MET A N 1
ATOM 842 C CA . MET A 1 101 ? -10.378 7.956 11.396 1.00 81.56 101 MET A CA 1
ATOM 843 C C . MET A 1 101 ? -10.014 6.985 10.266 1.00 81.56 101 MET A C 1
ATOM 845 O O . MET A 1 101 ? -9.476 7.406 9.245 1.00 81.56 101 MET A O 1
ATOM 849 N N . VAL A 1 102 ? -10.329 5.694 10.416 1.00 81.44 102 VAL A N 1
ATOM 850 C CA . VAL A 1 102 ? -10.082 4.685 9.374 1.00 81.44 102 VAL A CA 1
ATOM 851 C C . VAL A 1 102 ? -10.929 4.961 8.132 1.00 81.44 102 VAL A C 1
ATOM 853 O O . VAL A 1 102 ? -10.415 4.878 7.021 1.00 81.44 102 VAL A O 1
ATOM 856 N N . PHE A 1 103 ? -12.194 5.350 8.296 1.00 78.38 103 PHE A N 1
ATOM 857 C CA . PHE A 1 103 ? -13.065 5.688 7.171 1.00 78.38 103 PHE A CA 1
ATOM 858 C C . PHE A 1 103 ? -12.558 6.907 6.388 1.00 78.38 103 PHE A C 1
ATOM 860 O O . PHE A 1 103 ? -12.425 6.842 5.168 1.00 78.38 103 PHE A O 1
ATOM 867 N N . LEU A 1 104 ? -12.183 7.983 7.089 1.00 84.62 104 LEU A N 1
ATOM 868 C CA . LEU A 1 104 ? -11.549 9.158 6.481 1.00 84.62 104 LEU A CA 1
ATOM 869 C C . LEU A 1 104 ? -10.259 8.787 5.754 1.00 84.62 104 LEU A C 1
ATOM 871 O O . LEU A 1 104 ? -10.031 9.236 4.634 1.00 84.62 104 LEU A O 1
ATOM 875 N N . ARG A 1 105 ? -9.438 7.924 6.360 1.00 82.62 105 ARG A N 1
ATOM 876 C CA . ARG A 1 105 ? -8.217 7.423 5.730 1.00 82.62 105 ARG A CA 1
ATOM 877 C C . ARG A 1 105 ? -8.522 6.696 4.425 1.00 82.62 105 ARG A C 1
ATOM 879 O O . ARG A 1 105 ? -7.838 6.968 3.451 1.00 82.62 105 ARG A O 1
ATOM 886 N N . VAL A 1 106 ? -9.533 5.825 4.383 1.00 81.38 106 VAL A N 1
ATOM 887 C CA . VAL A 1 106 ? -9.945 5.119 3.155 1.00 81.38 106 VAL A CA 1
ATOM 888 C C . VAL A 1 106 ? -10.436 6.102 2.091 1.00 81.38 106 VAL A C 1
ATOM 890 O O . VAL A 1 106 ? -10.025 5.982 0.942 1.00 81.38 106 VAL A O 1
ATOM 893 N N . ILE A 1 107 ? -11.241 7.105 2.461 1.00 84.94 107 ILE A N 1
ATOM 894 C CA . ILE A 1 107 ? -11.692 8.148 1.523 1.00 84.94 107 ILE A CA 1
ATOM 895 C C . ILE A 1 107 ? -10.496 8.891 0.925 1.00 84.94 107 ILE A C 1
ATOM 897 O O . ILE A 1 107 ? -10.387 8.987 -0.294 1.00 84.94 107 ILE A O 1
ATOM 901 N N . PHE A 1 108 ? -9.573 9.378 1.760 1.00 85.69 108 PHE A N 1
ATOM 902 C CA . PHE A 1 108 ? -8.370 10.058 1.276 1.00 85.69 108 PHE A CA 1
ATOM 903 C C . PHE A 1 108 ? -7.502 9.153 0.411 1.00 85.69 108 PHE A C 1
ATOM 905 O O . PHE A 1 108 ? -6.933 9.611 -0.575 1.00 85.69 108 PHE A O 1
ATOM 912 N N . PHE A 1 109 ? -7.421 7.871 0.755 1.00 83.12 109 PHE A N 1
ATOM 913 C CA . PHE A 1 109 ? -6.693 6.891 -0.033 1.00 83.12 109 PHE A CA 1
ATOM 914 C C . PHE A 1 109 ? -7.290 6.762 -1.434 1.00 83.12 109 PHE A C 1
ATOM 916 O O . PHE A 1 109 ? -6.570 6.866 -2.413 1.00 83.12 109 PHE A O 1
ATOM 923 N N . VAL A 1 110 ? -8.609 6.627 -1.554 1.00 83.06 110 VAL A N 1
ATOM 924 C CA . VAL A 1 110 ? -9.265 6.552 -2.865 1.00 83.06 110 VAL A CA 1
ATOM 925 C C . VAL A 1 110 ? -9.105 7.866 -3.638 1.00 83.06 110 VAL A C 1
ATOM 927 O O . VAL A 1 110 ? -8.743 7.852 -4.808 1.00 83.06 110 VAL A O 1
ATOM 930 N N . LEU A 1 111 ? -9.314 9.017 -2.996 1.00 87.94 111 LEU A N 1
ATOM 931 C CA . LEU A 1 111 ? -9.279 10.308 -3.692 1.00 87.94 111 LEU A CA 1
ATOM 932 C C . LEU A 1 111 ? -7.877 10.729 -4.139 1.00 87.94 111 LEU A C 1
ATOM 934 O O . LEU A 1 111 ? -7.735 11.296 -5.215 1.00 87.94 111 LEU A O 1
ATOM 938 N N . LEU A 1 112 ? -6.850 10.485 -3.325 1.00 86.12 112 LEU A N 1
ATOM 939 C CA . LEU A 1 112 ? -5.490 10.958 -3.602 1.00 86.12 112 LEU A CA 1
ATOM 940 C C . LEU A 1 112 ? -4.630 9.887 -4.259 1.00 86.12 112 LEU A C 1
ATOM 942 O O . LEU A 1 112 ? -3.825 10.180 -5.141 1.00 86.12 112 LEU A O 1
ATOM 946 N N . LEU A 1 113 ? -4.784 8.636 -3.833 1.00 82.69 113 LEU A N 1
ATOM 947 C CA . LEU A 1 113 ? -3.900 7.575 -4.277 1.00 82.69 113 LEU A CA 1
ATOM 948 C C . LEU A 1 113 ? -4.330 6.998 -5.613 1.00 82.69 113 LEU A C 1
ATOM 950 O O . LEU A 1 113 ? -3.463 6.688 -6.419 1.00 82.69 113 LEU A O 1
ATOM 954 N N . THR A 1 114 ? -5.627 6.868 -5.885 1.00 82.50 114 THR A N 1
ATOM 955 C CA . THR A 1 114 ? -6.101 6.362 -7.178 1.00 82.50 114 THR A CA 1
ATOM 956 C C . THR A 1 114 ? -5.600 7.209 -8.356 1.00 82.50 114 THR A C 1
ATOM 958 O O . THR A 1 114 ? -4.969 6.620 -9.235 1.00 82.50 114 THR A O 1
ATOM 961 N N . PRO A 1 115 ? -5.750 8.553 -8.391 1.00 87.69 115 PRO A N 1
ATOM 962 C CA . PRO A 1 115 ? -5.225 9.344 -9.507 1.00 87.69 115 PRO A CA 1
ATOM 963 C C . PRO A 1 115 ? -3.695 9.309 -9.580 1.00 87.69 115 PRO A C 1
ATOM 965 O O . PRO A 1 115 ? -3.143 9.196 -10.671 1.00 87.69 115 PRO A O 1
ATOM 968 N N . TYR A 1 116 ? -3.002 9.322 -8.436 1.00 84.38 116 TYR A N 1
ATOM 969 C CA . TYR A 1 116 ? -1.546 9.170 -8.395 1.00 84.38 116 TYR A CA 1
ATOM 970 C C . TYR A 1 116 ? -1.091 7.830 -8.985 1.00 84.38 116 TYR A C 1
ATOM 972 O O . TYR A 1 116 ? -0.146 7.774 -9.767 1.00 84.38 116 TYR A O 1
ATOM 980 N N . THR A 1 117 ? -1.780 6.749 -8.628 1.00 82.69 117 THR A N 1
ATOM 981 C CA . THR A 1 117 ? -1.457 5.395 -9.080 1.00 82.69 117 THR A CA 1
ATOM 982 C C . THR A 1 117 ? -1.677 5.265 -10.581 1.00 82.69 117 THR A C 1
ATOM 984 O O . THR A 1 117 ? -0.811 4.746 -11.277 1.00 82.69 117 THR A O 1
ATOM 987 N N . ILE A 1 118 ? -2.790 5.802 -11.086 1.00 85.19 118 ILE A N 1
ATOM 988 C CA . ILE A 1 118 ? -3.087 5.853 -12.519 1.00 85.19 118 ILE A CA 1
ATOM 989 C C . ILE A 1 118 ? -1.989 6.629 -13.254 1.00 85.19 118 ILE A C 1
ATOM 991 O O . ILE A 1 118 ? -1.378 6.090 -14.173 1.00 85.19 118 ILE A O 1
ATOM 995 N N . TYR A 1 119 ? -1.673 7.848 -12.805 1.00 87.31 119 TYR A N 1
ATOM 996 C CA . TYR A 1 119 ? -0.612 8.667 -13.394 1.00 87.31 119 TYR A CA 1
ATOM 997 C C . TYR A 1 119 ? 0.739 7.939 -13.419 1.00 87.31 119 TYR A C 1
ATOM 999 O O . TYR A 1 119 ? 1.443 7.960 -14.425 1.00 87.31 119 TYR A O 1
ATOM 1007 N N . ARG A 1 120 ? 1.098 7.253 -12.328 1.00 82.25 120 ARG A N 1
ATOM 1008 C CA . ARG A 1 120 ? 2.357 6.503 -12.236 1.00 82.25 120 ARG A CA 1
ATOM 1009 C C . ARG A 1 120 ? 2.405 5.302 -13.166 1.00 82.25 120 ARG A C 1
ATOM 1011 O O . ARG A 1 120 ? 3.468 5.050 -13.716 1.00 82.25 120 ARG A O 1
ATOM 1018 N N . ILE A 1 121 ? 1.299 4.582 -13.342 1.00 82.31 121 ILE A N 1
ATOM 1019 C CA . ILE A 1 121 ? 1.226 3.458 -14.283 1.00 82.31 121 ILE A CA 1
ATOM 1020 C C . ILE A 1 121 ? 1.403 3.959 -15.719 1.00 82.31 121 ILE A C 1
ATOM 1022 O O . ILE A 1 121 ? 2.198 3.380 -16.451 1.00 82.31 121 ILE A O 1
ATOM 1026 N N . TYR A 1 122 ? 0.729 5.050 -16.101 1.00 84.38 122 TYR A N 1
ATOM 1027 C CA . TYR A 1 122 ? 0.905 5.654 -17.427 1.00 84.38 122 TYR A CA 1
ATOM 1028 C C . TYR A 1 122 ? 2.347 6.118 -17.642 1.00 84.38 122 TYR A C 1
ATOM 1030 O O . TYR A 1 122 ? 3.003 5.663 -18.568 1.00 84.38 122 TYR A O 1
ATOM 1038 N N . SER A 1 123 ? 2.899 6.897 -16.709 1.00 81.75 123 SER A N 1
ATOM 1039 C CA . SER A 1 123 ? 4.282 7.377 -16.800 1.00 81.75 123 SER A CA 1
ATOM 1040 C C . SER A 1 123 ? 5.333 6.261 -16.844 1.00 81.75 123 SER A C 1
ATOM 1042 O O . SER A 1 123 ? 6.410 6.497 -17.378 1.00 81.75 123 SER A O 1
ATOM 1044 N N . LEU A 1 124 ? 5.072 5.092 -16.247 1.00 77.94 124 LEU A N 1
ATOM 1045 C CA . LEU A 1 124 ? 5.990 3.947 -16.271 1.00 77.94 124 LEU A CA 1
ATOM 1046 C C . LEU A 1 124 ? 5.849 3.086 -17.531 1.00 77.94 124 LEU A C 1
ATOM 1048 O O . LEU A 1 124 ? 6.811 2.415 -17.882 1.00 77.94 124 LEU A O 1
ATOM 1052 N N . ASN A 1 125 ? 4.675 3.070 -18.166 1.00 74.19 125 ASN A N 1
ATOM 1053 C CA . ASN A 1 125 ? 4.432 2.321 -19.402 1.00 74.19 125 ASN A CA 1
ATOM 1054 C C . ASN A 1 125 ? 4.728 3.145 -20.669 1.00 74.19 125 ASN A C 1
ATOM 1056 O O . ASN A 1 125 ? 4.896 2.553 -21.730 1.00 74.19 125 ASN A O 1
ATOM 1060 N N . ASP A 1 126 ? 4.772 4.478 -20.563 1.00 68.00 126 ASP A N 1
ATOM 1061 C CA . ASP A 1 126 ? 5.155 5.394 -21.650 1.00 68.00 126 ASP A CA 1
ATOM 1062 C C . ASP A 1 126 ? 6.688 5.591 -21.769 1.00 68.00 126 ASP A C 1
ATOM 1064 O O . ASP A 1 126 ? 7.148 6.304 -22.663 1.00 68.00 126 ASP A O 1
ATOM 1068 N N . LEU A 1 127 ? 7.473 4.990 -20.861 1.00 57.56 127 LEU A N 1
ATOM 1069 C CA . LEU A 1 127 ? 8.947 4.935 -20.860 1.00 57.56 127 LEU A CA 1
ATOM 1070 C C . LEU A 1 127 ? 9.453 3.694 -21.606 1.00 57.56 127 LEU A C 1
ATOM 1072 O O . LEU A 1 127 ? 10.464 3.839 -22.330 1.00 57.56 127 LEU A O 1
#

Organism: NCBI:txid392030

Sequence (127 aa):
MRRISSIQLARRLTLTAICIWIIHCIPYAIFYQIIPLNGCIITNTNLIHYYSYFYYPILHGLFPILTSCLFSLLAYRNVRHLVRRQLAVVRRRLDRQLTAMVFLRVIFFVLLLTPYTIYRIYSLNDL

Mean predicted aligned error: 9.07 Å

Foldseek 3Di:
DVVVVVVVVVVVVVVVVVVVVVVVCPLVVVQFDQDPPPGTAGPDPVVLCCCLPPCQCPVVNVVLVVVLVVVLVVLVVVLVVVVVVDDDPVVVVVSVVVSVVSVVVNVCCCVPSVVVSVVVSCVSVVD

InterPro domains:
  IPR017452 GPCR, rhodopsin-like, 7TM [PS50262] (1-127)

pLDDT: mean 79.17, std 9.45, range [45.91, 94.19]

Radius of gyration: 20.19 Å; Cα contacts (8 Å, |Δi|>4): 52; chains: 1; bounding box: 47×28×52 Å